Protein AF-0000000080752834 (afdb_homodimer)

Secondary structure (DSSP, 8-state):
--EETTEEGGGGHHHIIIIIHHHHHHHHHHTT--HHHHHHHHHHHHHHHHHHTT--HHHHHHHHHHHHH-------------/--EETTEEGGGGHHHIIIIIHHHHHHHHHHTT--HHHHHHHHHHHHHHHHHHTT--HHHHHHHHHHHHH---------TT--

Organism: Azotobacter vinelandii (strain DJ / ATCC BAA-1303) (NCBI:txid322710)

Solvent-accessible surface area (backbone atoms only — not comparable to full-atom values): 9350 Å² total; per-residue (Å²): 133,69,64,46,98,87,40,59,32,72,76,48,43,61,53,36,64,66,49,52,44,53,51,42,44,50,50,13,63,74,66,76,40,59,48,65,45,47,49,47,29,45,34,40,53,47,51,36,52,43,41,74,74,64,47,51,66,67,58,50,53,50,47,45,56,51,48,54,64,49,63,61,77,67,61,67,73,63,81,52,86,114,132,68,65,46,97,86,38,59,32,73,76,46,42,61,51,35,64,67,48,52,45,54,51,43,44,50,48,12,63,74,65,76,40,59,47,66,45,48,48,47,30,44,34,39,52,48,50,36,53,42,41,75,73,64,47,50,66,67,56,51,54,49,48,45,57,52,46,56,64,50,62,61,77,70,56,70,74,63,82,49,91,115

Sequence (164 aa):
MTTYTGHRVEDHEDFILEQLLPLIVDHAGASDTPTEVVTFAALLTLATILQAKGLDRDVLVCSIDAARLQPHEIHDEPEGLQMTTYTGHRVEDHEDFILEQLLPLIVDHAGASDTPTEVVTFAALLTLATILQAKGLDRDVLVCSIDAARLQPHEIHDEPEGLQ

Nearest PDB structures (foldseek):
  6gts-assembly1_C-2  TM=4.119E-01  e=6.863E+00  Escherichia coli
  8fkz-assembly1_LD  TM=3.059E-01  e=8.376E+00  Homo sapiens
  6gts-assembly1_C-2  TM=4.116E-01  e=7.581E+00  Escherichia coli
  8fkz-assembly1_LD  TM=3.059E-01  e=8.647E+00  Homo sapiens

Radius of gyration: 16.15 Å; Cα contacts (8 Å, |Δi|>4): 146; chains: 2; bounding box: 53×45×34 Å

Foldseek 3Di:
DDDDPNDDPVVCVCVCVPPVLVVLVVVCVVVVHDSVVSVVVVVVVVVVVVVVVPDDPVSVVVSVVVVVPCPPCPPPPPVPPD/DDDDPNDDPVVCVCVCVPPVLVVLVVVCVVVVHDSVVSVVVVVVVVVVVVVVVPDDPVSVVVSVVVVVPCPPCCPPPPVPPD

pLDDT: mean 78.84, std 21.6, range [18.5, 95.44]

Structure (mmCIF, N/CA/C/O backbone):
data_AF-0000000080752834-model_v1
#
loop_
_entity.id
_entity.type
_entity.pdbx_description
1 polymer 'Uncharacterized protein'
#
loop_
_atom_site.group_PDB
_atom_site.id
_atom_site.type_symbol
_atom_site.label_atom_id
_atom_site.label_alt_id
_atom_site.label_comp_id
_atom_site.label_asym_id
_atom_site.label_entity_id
_atom_site.label_seq_id
_atom_site.pdbx_PDB_ins_code
_atom_site.Cartn_x
_atom_site.Cartn_y
_atom_site.Cartn_z
_atom_site.occupancy
_atom_site.B_iso_or_equiv
_atom_site.auth_seq_id
_atom_site.auth_comp_id
_atom_site.auth_asym_id
_atom_site.auth_atom_id
_atom_site.pdbx_PDB_model_num
ATOM 1 N N . MET A 1 1 ? -0.955 -18.391 -0.572 1 49.28 1 MET A N 1
ATOM 2 C CA . MET A 1 1 ? -1.479 -17.609 -1.697 1 49.28 1 MET A CA 1
ATOM 3 C C . MET A 1 1 ? -2.553 -16.641 -1.234 1 49.28 1 MET A C 1
ATOM 5 O O . MET A 1 1 ? -3.531 -17.031 -0.598 1 49.28 1 MET A O 1
ATOM 9 N N . THR A 1 2 ? -2.205 -15.367 -1.141 1 54.62 2 THR A N 1
ATOM 10 C CA . THR A 1 2 ? -3.193 -14.406 -0.674 1 54.62 2 THR A CA 1
ATOM 11 C C . THR A 1 2 ? -4.16 -14.031 -1.795 1 54.62 2 THR A C 1
ATOM 13 O O . THR A 1 2 ? -3.736 -13.617 -2.875 1 54.62 2 THR A O 1
ATOM 16 N N . THR A 1 3 ? -5.367 -14.547 -1.702 1 63.28 3 THR A N 1
ATOM 17 C CA . THR A 1 3 ? -6.398 -14.266 -2.695 1 63.28 3 THR A CA 1
ATOM 18 C C . THR A 1 3 ? -7.395 -13.242 -2.164 1 63.28 3 THR A C 1
ATOM 20 O O . THR A 1 3 ? -7.684 -13.211 -0.966 1 63.28 3 THR A O 1
ATOM 23 N N . TYR A 1 4 ? -7.637 -12.289 -3.055 1 67.25 4 TYR A N 1
ATOM 24 C CA . TYR A 1 4 ? -8.688 -11.312 -2.77 1 67.25 4 TYR A CA 1
ATOM 25 C C . TYR A 1 4 ? -9.812 -11.414 -3.791 1 67.25 4 TYR A C 1
ATOM 27 O O . TYR A 1 4 ? -9.586 -11.258 -4.992 1 67.25 4 TYR A O 1
ATOM 35 N N . THR A 1 5 ? -11.031 -11.703 -3.379 1 68.31 5 THR A N 1
ATOM 36 C CA . THR A 1 5 ? -12.234 -11.805 -4.191 1 68.31 5 THR A CA 1
ATOM 37 C C . THR A 1 5 ? -12.016 -12.75 -5.371 1 68.31 5 THR A C 1
ATOM 39 O O . THR A 1 5 ? -12.414 -12.445 -6.5 1 68.31 5 THR A O 1
ATOM 42 N N . GLY A 1 6 ? -11.203 -13.711 -5.23 1 69.62 6 GLY A N 1
ATOM 43 C CA . GLY A 1 6 ? -10.984 -14.703 -6.273 1 69.62 6 GLY A CA 1
ATOM 44 C C . GLY A 1 6 ? -9.812 -14.375 -7.176 1 69.62 6 GLY A C 1
ATOM 45 O O . GLY A 1 6 ? -9.516 -15.109 -8.117 1 69.62 6 GLY A O 1
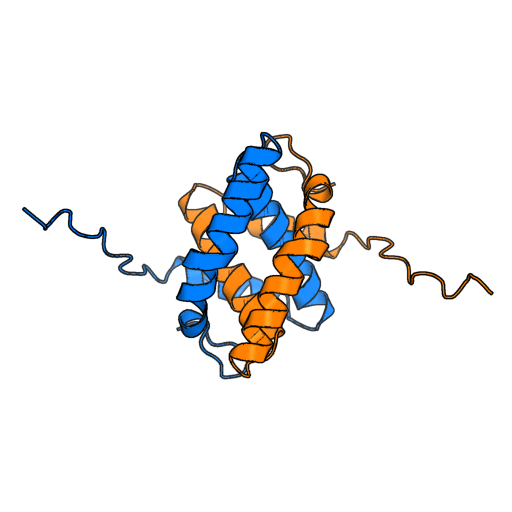ATOM 46 N N . HIS A 1 7 ? -9.219 -13.242 -6.934 1 72.94 7 HIS A N 1
ATOM 47 C CA . HIS A 1 7 ? -8.062 -12.836 -7.723 1 72.94 7 HIS A CA 1
ATOM 48 C C . HIS A 1 7 ? -6.77 -12.969 -6.922 1 72.94 7 HIS A C 1
ATOM 50 O O . HIS A 1 7 ? -6.762 -12.742 -5.711 1 72.94 7 HIS A O 1
ATOM 56 N N . ARG A 1 8 ? -5.805 -13.477 -7.73 1 74.69 8 ARG A N 1
ATOM 57 C CA . ARG A 1 8 ? -4.52 -13.703 -7.078 1 74.69 8 ARG A CA 1
ATOM 58 C C . ARG A 1 8 ? -3.686 -12.422 -7.051 1 74.69 8 ARG A C 1
ATOM 60 O O . ARG A 1 8 ? -3.516 -11.766 -8.078 1 74.69 8 ARG A O 1
ATOM 67 N N . VAL A 1 9 ? -3.188 -12.164 -5.852 1 76.81 9 VAL A N 1
ATOM 68 C CA . VAL A 1 9 ? -2.342 -10.992 -5.66 1 76.81 9 VAL A CA 1
ATOM 69 C C . VAL A 1 9 ? -1.039 -11.156 -6.438 1 76.81 9 VAL A C 1
ATOM 71 O O . VAL A 1 9 ? -0.479 -10.18 -6.941 1 76.81 9 VAL A O 1
ATOM 74 N N . GLU A 1 10 ? -0.629 -12.359 -6.695 1 80.06 10 GLU A N 1
ATOM 75 C CA . GLU A 1 10 ? 0.635 -12.68 -7.348 1 80.06 10 GLU A CA 1
ATOM 76 C C . GLU A 1 10 ? 0.608 -12.297 -8.82 1 80.06 10 GLU A C 1
ATOM 78 O O . GLU A 1 10 ? 1.654 -12.055 -9.43 1 80.06 10 GLU A O 1
ATOM 83 N N . ASP A 1 11 ? -0.608 -12.164 -9.344 1 84 11 ASP A N 1
ATOM 84 C CA . ASP A 1 11 ? -0.761 -11.836 -10.758 1 84 11 ASP A CA 1
ATOM 85 C C . ASP A 1 11 ? -0.41 -10.375 -11.023 1 84 11 ASP A C 1
ATOM 87 O O . ASP A 1 11 ? -0.107 -10 -12.156 1 84 11 ASP A O 1
ATOM 91 N N . HIS A 1 12 ? -0.408 -9.633 -10.031 1 88.12 12 HIS A N 1
ATOM 92 C CA . HIS A 1 12 ? -0.181 -8.203 -10.203 1 88.12 12 HIS A CA 1
ATOM 93 C C . HIS A 1 12 ? 1.147 -7.773 -9.594 1 88.12 12 HIS A C 1
ATOM 95 O O . HIS A 1 12 ? 1.457 -6.582 -9.531 1 88.12 12 HIS A O 1
ATOM 101 N N . GLU A 1 13 ? 1.881 -8.797 -9.227 1 86 13 GLU A N 1
ATOM 102 C CA . GLU A 1 13 ? 3.16 -8.508 -8.586 1 86 13 GLU A CA 1
ATOM 103 C C . GLU A 1 13 ? 4.145 -7.887 -9.57 1 86 13 GLU A C 1
ATOM 105 O O . GLU A 1 13 ? 4.891 -6.973 -9.219 1 86 13 GLU A O 1
ATOM 110 N N . ASP A 1 14 ? 4.078 -8.375 -10.789 1 87.62 14 ASP A N 1
ATOM 111 C CA . ASP A 1 14 ? 4.957 -7.848 -11.828 1 87.62 14 ASP A CA 1
ATOM 112 C C . ASP A 1 14 ? 4.688 -6.363 -12.07 1 87.62 14 ASP A C 1
ATOM 114 O O . ASP A 1 14 ? 5.625 -5.574 -12.211 1 87.62 14 ASP A O 1
ATOM 118 N N . PHE A 1 15 ? 3.449 -6.066 -12.109 1 91.81 15 PHE A N 1
ATOM 119 C CA . PHE A 1 15 ? 3.051 -4.68 -12.312 1 91.81 15 PHE A CA 1
ATOM 120 C C . PHE A 1 15 ? 3.553 -3.801 -11.172 1 91.81 15 PHE A C 1
ATOM 122 O O . PHE A 1 15 ? 4.086 -2.715 -11.406 1 91.81 15 PHE A O 1
ATOM 129 N N . ILE A 1 16 ? 3.436 -4.301 -9.93 1 92.25 16 ILE A N 1
ATOM 130 C CA . ILE A 1 16 ? 3.814 -3.539 -8.742 1 92.25 16 ILE A CA 1
ATOM 131 C C . ILE A 1 16 ? 5.328 -3.342 -8.719 1 92.25 16 ILE A C 1
ATOM 133 O O . ILE A 1 16 ? 5.812 -2.225 -8.531 1 92.25 16 ILE A O 1
ATOM 137 N N . LEU A 1 17 ? 6.105 -4.359 -9.047 1 90.94 17 LEU A N 1
ATOM 138 C CA . LEU A 1 17 ? 7.559 -4.32 -8.953 1 90.94 17 LEU A CA 1
ATOM 139 C C . LEU A 1 17 ? 8.164 -3.574 -10.141 1 90.94 17 LEU A C 1
ATOM 141 O O . LEU A 1 17 ? 9.195 -2.914 -10.008 1 90.94 17 LEU A O 1
ATOM 145 N N . GLU A 1 18 ? 7.445 -3.611 -11.234 1 92.81 18 GLU A N 1
ATOM 146 C CA . GLU A 1 18 ? 8.023 -3.068 -12.453 1 92.81 18 GLU A CA 1
ATOM 147 C C . GLU A 1 18 ? 7.48 -1.671 -12.75 1 92.81 18 GLU A C 1
ATOM 149 O O . GLU A 1 18 ? 8.109 -0.899 -13.477 1 92.81 18 GLU A O 1
ATOM 154 N N . GLN A 1 19 ? 6.336 -1.384 -12.289 1 92.69 19 GLN A N 1
ATOM 155 C CA . GLN A 1 19 ? 5.73 -0.102 -12.633 1 92.69 19 GLN A CA 1
ATOM 156 C C . GLN A 1 19 ? 5.504 0.751 -11.383 1 92.69 19 GLN A C 1
ATOM 158 O O . GLN A 1 19 ? 5.957 1.896 -11.32 1 92.69 19 GLN A O 1
ATOM 163 N N . LEU A 1 20 ? 4.895 0.176 -10.383 1 92.56 20 LEU A N 1
ATOM 164 C CA . LEU A 1 20 ? 4.527 0.927 -9.188 1 92.56 20 LEU A CA 1
ATOM 165 C C . LEU A 1 20 ? 5.766 1.309 -8.375 1 92.56 20 LEU A C 1
ATOM 167 O O . LEU A 1 20 ? 5.938 2.473 -8.008 1 92.56 20 LEU A O 1
ATOM 171 N N . LEU A 1 21 ? 6.672 0.343 -8.18 1 92.88 21 LEU A N 1
ATOM 172 C CA . LEU A 1 21 ? 7.859 0.557 -7.355 1 92.88 21 LEU A CA 1
ATOM 173 C C . LEU A 1 21 ? 8.773 1.601 -7.984 1 92.88 21 LEU A C 1
ATOM 175 O O . LEU A 1 21 ? 9.234 2.521 -7.305 1 92.88 21 LEU A O 1
ATOM 179 N N . PRO A 1 22 ? 9.125 1.5 -9.289 1 94.94 22 PRO A N 1
ATOM 180 C CA . PRO A 1 22 ? 9.953 2.514 -9.938 1 94.94 22 PRO A CA 1
ATOM 181 C C . PRO A 1 22 ? 9.359 3.918 -9.836 1 94.94 22 PRO A C 1
ATOM 183 O O . PRO A 1 22 ? 10.102 4.895 -9.688 1 94.94 22 PRO A O 1
ATOM 186 N N . LEU A 1 23 ? 8.016 4.023 -9.875 1 94.12 23 LEU A N 1
ATOM 187 C CA . LEU A 1 23 ? 7.344 5.312 -9.75 1 94.12 23 LEU A CA 1
ATOM 188 C C . LEU A 1 23 ? 7.551 5.902 -8.359 1 94.12 23 LEU A C 1
ATOM 190 O O . LEU A 1 23 ? 7.805 7.102 -8.219 1 94.12 23 LEU A O 1
ATOM 194 N N . ILE A 1 24 ? 7.5 5.082 -7.336 1 94.81 24 ILE A N 1
ATOM 195 C CA . ILE A 1 24 ? 7.707 5.504 -5.953 1 94.81 24 ILE A CA 1
ATOM 196 C C . ILE A 1 24 ? 9.148 5.953 -5.762 1 94.81 24 ILE A C 1
ATOM 198 O O . ILE A 1 24 ? 9.406 6.996 -5.156 1 94.81 24 ILE A O 1
ATOM 202 N N . VAL A 1 25 ? 10.078 5.184 -6.348 1 94.38 25 VAL A N 1
ATOM 203 C CA . VAL A 1 25 ? 11.5 5.48 -6.223 1 94.38 25 VAL A CA 1
ATOM 204 C C . VAL A 1 25 ? 11.812 6.801 -6.922 1 94.38 25 VAL A C 1
ATOM 206 O O . VAL A 1 25 ? 12.562 7.629 -6.391 1 94.38 25 VAL A O 1
ATOM 209 N N . ASP A 1 26 ? 11.227 6.965 -8.078 1 95.44 26 ASP A N 1
ATOM 210 C CA . ASP A 1 26 ? 11.438 8.195 -8.836 1 95.44 26 ASP A CA 1
ATOM 211 C C . ASP A 1 26 ? 10.914 9.406 -8.078 1 95.44 26 ASP A C 1
ATOM 213 O O . ASP A 1 26 ? 11.586 10.438 -7.996 1 95.44 26 ASP A O 1
ATOM 217 N N . HIS A 1 27 ? 9.719 9.25 -7.512 1 94.56 27 HIS A N 1
ATOM 218 C CA . HIS A 1 27 ? 9.125 10.344 -6.738 1 94.56 27 HIS A CA 1
ATOM 219 C C . HIS A 1 27 ? 9.961 10.656 -5.504 1 94.56 27 HIS A C 1
ATOM 221 O O . HIS A 1 27 ? 10.156 11.828 -5.168 1 94.56 27 HIS A O 1
ATOM 227 N N . ALA A 1 28 ? 10.414 9.648 -4.848 1 93.75 28 ALA A N 1
ATOM 228 C CA . ALA A 1 28 ? 11.258 9.828 -3.666 1 93.75 28 ALA A CA 1
ATOM 229 C C . ALA A 1 28 ? 12.523 10.609 -4.004 1 93.75 28 ALA A C 1
ATOM 231 O O . ALA A 1 28 ? 12.898 11.531 -3.279 1 93.75 28 ALA A O 1
ATOM 232 N N . GLY A 1 29 ? 13.188 10.195 -5.098 1 93.69 29 GLY A N 1
ATOM 233 C CA . GLY A 1 29 ? 14.375 10.898 -5.562 1 93.69 29 GLY A CA 1
ATOM 234 C C . GLY A 1 29 ? 14.102 12.344 -5.922 1 93.69 29 GLY A C 1
ATOM 235 O O . GLY A 1 29 ? 14.898 13.234 -5.59 1 93.69 29 GLY A O 1
ATOM 236 N N . ALA A 1 30 ? 12.977 12.539 -6.508 1 92.94 30 ALA A N 1
ATOM 237 C CA . ALA A 1 30 ? 12.602 13.883 -6.945 1 92.94 30 ALA A CA 1
ATOM 238 C C . ALA A 1 30 ? 12.273 14.773 -5.754 1 92.94 30 ALA A C 1
ATOM 240 O O . ALA A 1 30 ? 12.484 15.984 -5.801 1 92.94 30 ALA A O 1
ATOM 241 N N . SER A 1 31 ? 11.711 14.164 -4.676 1 91.38 31 SER A N 1
ATOM 242 C CA . SER A 1 31 ? 11.289 14.914 -3.492 1 91.38 31 SER A CA 1
ATOM 243 C C . SER A 1 31 ? 12.367 14.891 -2.416 1 91.38 31 SER A C 1
ATOM 245 O O . SER A 1 31 ? 12.156 15.375 -1.304 1 91.38 31 SER A O 1
ATOM 247 N N . ASP A 1 32 ? 13.508 14.336 -2.697 1 91.25 32 ASP A N 1
ATOM 248 C CA . ASP A 1 32 ? 14.609 14.211 -1.745 1 91.25 32 ASP A CA 1
ATOM 249 C C . ASP A 1 32 ? 14.148 13.531 -0.457 1 91.25 32 ASP A C 1
ATOM 251 O O . ASP A 1 32 ? 14.5 13.961 0.641 1 91.25 32 ASP A O 1
ATOM 255 N N . THR A 1 33 ? 13.266 12.617 -0.576 1 91.69 33 THR A N 1
ATOM 256 C CA . THR A 1 33 ? 12.719 11.836 0.533 1 91.69 33 THR A CA 1
ATOM 257 C C . THR A 1 33 ? 13.094 10.367 0.397 1 91.69 33 THR A C 1
ATOM 259 O O . THR A 1 33 ? 13.18 9.844 -0.716 1 91.69 33 THR A O 1
ATOM 262 N N . PRO A 1 34 ? 13.398 9.742 1.515 1 91.25 34 PRO A N 1
ATOM 263 C CA . PRO A 1 34 ? 13.68 8.305 1.449 1 91.25 34 PRO A CA 1
ATOM 264 C C . PRO A 1 34 ? 12.539 7.504 0.832 1 91.25 34 PRO A C 1
ATOM 266 O O . PRO A 1 34 ? 11.367 7.777 1.112 1 91.25 34 PRO A O 1
ATOM 269 N N . THR A 1 35 ? 12.891 6.531 -0.009 1 92.19 35 THR A N 1
ATOM 270 C CA . THR A 1 35 ? 11.906 5.703 -0.694 1 92.19 35 THR A CA 1
ATOM 271 C C . THR A 1 35 ? 10.969 5.035 0.308 1 92.19 35 THR A C 1
ATOM 273 O O . THR A 1 35 ? 9.781 4.859 0.032 1 92.19 35 THR A O 1
ATOM 276 N N . GLU A 1 36 ? 11.492 4.746 1.475 1 91.69 36 GLU A N 1
ATOM 277 C CA . GLU A 1 36 ? 10.719 4.086 2.521 1 91.69 36 GLU A CA 1
ATOM 278 C C . GLU A 1 36 ? 9.57 4.973 3 1 91.69 36 GLU A C 1
ATOM 280 O O . GLU A 1 36 ? 8.477 4.48 3.287 1 91.69 36 GLU A O 1
ATOM 285 N N . VAL A 1 37 ? 9.852 6.234 3.021 1 91.25 37 VAL A N 1
ATOM 286 C CA . VAL A 1 37 ? 8.844 7.184 3.486 1 91.25 37 VAL A CA 1
ATOM 287 C C . VAL A 1 37 ? 7.711 7.273 2.467 1 91.25 37 VAL A C 1
ATOM 289 O O . VAL A 1 37 ? 6.535 7.227 2.83 1 91.25 37 VAL A O 1
ATOM 292 N N . VAL A 1 38 ? 8.086 7.383 1.221 1 93.19 38 VAL A N 1
ATOM 293 C CA . VAL A 1 38 ? 7.094 7.477 0.156 1 93.19 38 VAL A CA 1
ATOM 294 C C . VAL A 1 38 ? 6.309 6.168 0.065 1 93.19 38 VAL A C 1
ATOM 296 O O . VAL A 1 38 ? 5.09 6.18 -0.106 1 93.19 38 VAL A O 1
ATOM 299 N N . THR A 1 39 ? 7.02 5.043 0.206 1 94.25 39 THR A N 1
ATOM 300 C CA . THR A 1 39 ? 6.383 3.729 0.188 1 94.25 39 THR A CA 1
ATOM 301 C C . THR A 1 39 ? 5.398 3.588 1.347 1 94.25 39 THR A C 1
ATOM 303 O O . THR A 1 39 ? 4.289 3.084 1.168 1 94.25 39 THR A O 1
ATOM 306 N N . PHE A 1 40 ? 5.777 4.062 2.455 1 93.19 40 PHE A N 1
ATOM 307 C CA . PHE A 1 40 ? 4.934 4.027 3.643 1 93.19 40 PHE A CA 1
ATOM 308 C C . PHE A 1 40 ? 3.686 4.879 3.449 1 93.19 40 PHE A C 1
ATOM 310 O O . PHE A 1 40 ? 2.578 4.453 3.783 1 93.19 40 PHE A O 1
ATOM 317 N N . ALA A 1 41 ? 3.871 6.035 2.967 1 92.62 41 ALA A N 1
ATOM 318 C CA . ALA A 1 41 ? 2.744 6.922 2.686 1 92.62 41 ALA A CA 1
ATOM 319 C C . ALA A 1 41 ? 1.758 6.27 1.723 1 92.62 41 ALA A C 1
ATOM 321 O O . ALA A 1 41 ? 0.544 6.336 1.927 1 92.62 41 ALA A O 1
ATOM 322 N N . ALA A 1 42 ? 2.332 5.676 0.677 1 93.94 42 ALA A N 1
ATOM 323 C CA . ALA A 1 42 ? 1.497 4.984 -0.301 1 93.94 42 ALA A CA 1
ATOM 324 C C . ALA A 1 42 ? 0.708 3.855 0.356 1 93.94 42 ALA A C 1
ATOM 326 O O . ALA A 1 42 ? -0.491 3.703 0.11 1 93.94 42 ALA A O 1
ATOM 327 N N . LEU A 1 43 ? 1.358 3.086 1.187 1 94.25 43 LEU A N 1
ATOM 328 C CA . LEU A 1 43 ? 0.722 1.971 1.877 1 94.25 43 LEU A CA 1
ATOM 329 C C . LEU A 1 43 ? -0.445 2.455 2.73 1 94.25 43 LEU A C 1
ATOM 331 O O . LEU A 1 43 ? -1.54 1.89 2.67 1 94.25 43 LEU A O 1
ATOM 335 N N . LEU A 1 44 ? -0.269 3.525 3.48 1 92.19 44 LEU A N 1
ATOM 336 C CA . LEU A 1 44 ? -1.312 4.031 4.367 1 92.19 44 LEU A CA 1
ATOM 337 C C . LEU A 1 44 ? -2.5 4.555 3.564 1 92.19 44 LEU A C 1
ATOM 339 O O . LEU A 1 44 ? -3.652 4.312 3.928 1 92.19 44 LEU A O 1
ATOM 343 N N . THR A 1 45 ? -2.188 5.227 2.51 1 91.25 45 THR A N 1
ATOM 344 C CA . THR A 1 45 ? -3.246 5.777 1.671 1 91.25 45 THR A CA 1
ATOM 345 C C . THR A 1 45 ? -4.07 4.66 1.04 1 91.25 45 THR A C 1
ATOM 347 O O . THR A 1 45 ? -5.305 4.703 1.059 1 91.25 45 THR A O 1
ATOM 350 N N . LEU A 1 46 ? -3.385 3.619 0.51 1 93.06 46 LEU A N 1
ATOM 351 C CA . LEU A 1 46 ? -4.078 2.488 -0.095 1 93.06 46 LEU A CA 1
ATOM 352 C C . LEU A 1 46 ? -4.922 1.75 0.941 1 93.06 46 LEU A C 1
ATOM 354 O O . LEU A 1 46 ? -6.051 1.346 0.656 1 93.06 46 LEU A O 1
ATOM 358 N N . ALA A 1 47 ? -4.379 1.573 2.131 1 93.69 47 ALA A N 1
ATOM 359 C CA . ALA A 1 47 ? -5.113 0.917 3.209 1 93.69 47 ALA A CA 1
ATOM 360 C C . ALA A 1 47 ? -6.395 1.679 3.543 1 93.69 47 ALA A C 1
ATOM 362 O O . ALA A 1 47 ? -7.453 1.075 3.721 1 93.69 47 ALA A O 1
ATOM 363 N N . THR A 1 48 ? -6.242 3.008 3.602 1 90.62 48 THR A N 1
ATOM 364 C CA . THR A 1 48 ? -7.395 3.85 3.902 1 90.62 48 THR A CA 1
ATOM 365 C C . THR A 1 48 ? -8.469 3.703 2.828 1 90.62 48 THR A C 1
ATOM 367 O O . THR A 1 48 ? -9.656 3.576 3.141 1 90.62 48 THR A O 1
ATOM 370 N N . ILE A 1 49 ? -8.07 3.67 1.576 1 89.81 49 ILE A N 1
ATOM 371 C CA . ILE A 1 49 ? -8.984 3.557 0.446 1 89.81 49 ILE A CA 1
ATOM 372 C C . ILE A 1 49 ? -9.703 2.209 0.494 1 89.81 49 ILE A C 1
ATOM 374 O O . ILE A 1 49 ? -10.922 2.139 0.322 1 89.81 49 ILE A O 1
ATOM 378 N N . LEU A 1 50 ? -8.953 1.122 0.767 1 92.38 50 LEU A N 1
ATOM 379 C CA . LEU A 1 50 ? -9.531 -0.217 0.817 1 92.38 50 LEU A CA 1
ATOM 380 C C . LEU A 1 50 ? -10.531 -0.334 1.962 1 92.38 50 LEU A C 1
ATOM 382 O O . LEU A 1 50 ? -11.609 -0.915 1.796 1 92.38 50 LEU A O 1
ATOM 386 N N . GLN A 1 51 ? -10.227 0.239 3.066 1 89.69 51 GLN A N 1
ATOM 387 C CA . GLN A 1 51 ? -11.133 0.201 4.207 1 89.69 51 GLN A CA 1
ATOM 388 C C . GLN A 1 51 ? -12.398 1.015 3.934 1 89.69 51 GLN A C 1
ATOM 390 O O . GLN A 1 51 ? -13.492 0.618 4.324 1 89.69 51 GLN A O 1
ATOM 395 N N . ALA A 1 52 ? -12.156 2.156 3.264 1 87.75 52 ALA A N 1
ATOM 396 C CA . ALA A 1 52 ? -13.305 2.979 2.889 1 87.75 52 ALA A CA 1
ATOM 397 C C . ALA A 1 52 ? -14.227 2.229 1.934 1 87.75 52 ALA A C 1
ATOM 399 O O . ALA A 1 52 ? -15.438 2.451 1.93 1 87.75 52 ALA A O 1
ATOM 400 N N . LYS A 1 53 ? -13.633 1.273 1.144 1 89.06 53 LYS A N 1
ATOM 401 C CA . LYS A 1 53 ? -14.398 0.492 0.175 1 89.06 53 LYS A CA 1
ATOM 402 C C . LYS A 1 53 ? -15.023 -0.736 0.829 1 89.06 53 LYS A C 1
ATOM 404 O O . LYS A 1 53 ? -15.758 -1.483 0.181 1 89.06 53 LYS A O 1
ATOM 409 N N . GLY A 1 54 ? -14.688 -0.966 2.068 1 89.12 54 GLY A N 1
ATOM 410 C CA . GLY A 1 54 ? -15.383 -2.018 2.791 1 89.12 54 GLY A CA 1
ATOM 411 C C . GLY A 1 54 ? -14.469 -3.135 3.25 1 89.12 54 GLY A C 1
ATOM 412 O O . GLY A 1 54 ? -14.93 -4.141 3.789 1 89.12 54 GLY A O 1
ATOM 413 N N . LEU A 1 55 ? -13.164 -2.969 3.023 1 89.56 55 LEU A N 1
ATOM 414 C CA . LEU A 1 55 ? -12.242 -4.008 3.469 1 89.56 55 LEU A CA 1
ATOM 4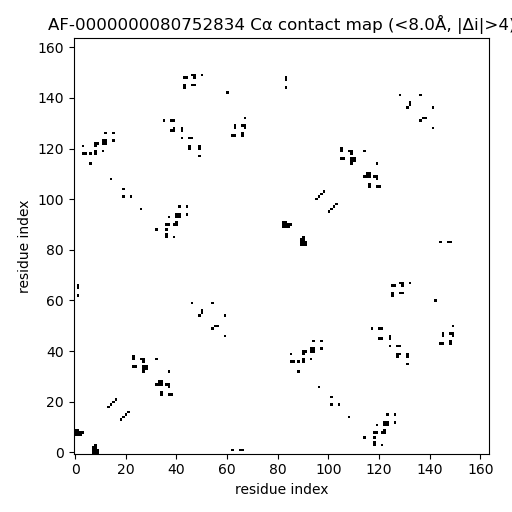15 C C . LEU A 1 55 ? -12.094 -3.99 4.988 1 89.56 55 LEU A C 1
ATOM 417 O O . LEU A 1 55 ? -11.844 -2.938 5.578 1 89.56 55 LEU A O 1
ATOM 421 N N . ASP A 1 56 ? -12.344 -5.152 5.523 1 91.88 56 ASP A N 1
ATOM 422 C CA . ASP A 1 56 ? -12.258 -5.27 6.977 1 91.88 56 ASP A CA 1
ATOM 423 C C . ASP A 1 56 ? -10.812 -5.109 7.457 1 91.88 56 ASP A C 1
ATOM 425 O O . ASP A 1 56 ? -9.891 -5.645 6.84 1 91.88 56 ASP A O 1
ATOM 429 N N . ARG A 1 57 ? -10.734 -4.395 8.562 1 90.19 57 ARG A N 1
ATOM 430 C CA . ARG A 1 57 ? -9.422 -4.168 9.156 1 90.19 57 ARG A CA 1
ATOM 431 C C . ARG A 1 57 ? -8.734 -5.492 9.492 1 90.19 57 ARG A C 1
ATOM 433 O O . ARG A 1 57 ? -7.543 -5.664 9.219 1 90.19 57 ARG A O 1
ATOM 440 N N . ASP A 1 58 ? -9.438 -6.402 10.07 1 92.06 58 ASP A N 1
ATOM 441 C CA . ASP A 1 58 ? -8.883 -7.691 10.469 1 92.06 58 ASP A CA 1
ATOM 442 C C . ASP A 1 58 ? -8.391 -8.469 9.25 1 92.06 58 ASP A C 1
ATOM 444 O O . ASP A 1 58 ? -7.336 -9.117 9.305 1 92.06 58 ASP A O 1
ATOM 448 N N . VAL A 1 59 ? -9.133 -8.359 8.25 1 89.25 59 VAL A N 1
ATOM 449 C CA . VAL A 1 59 ? -8.75 -9.031 7.016 1 89.25 59 VAL A CA 1
ATOM 450 C C . VAL A 1 59 ? -7.465 -8.406 6.473 1 89.25 59 VAL A C 1
ATOM 452 O O . VAL A 1 59 ? -6.543 -9.125 6.066 1 89.25 59 VAL A O 1
ATOM 455 N N . LEU A 1 60 ? -7.453 -7.121 6.543 1 91.25 60 LEU A N 1
ATOM 456 C CA . LEU A 1 60 ? -6.281 -6.391 6.074 1 91.25 60 LEU A CA 1
ATOM 457 C C . LEU A 1 60 ? -5.039 -6.785 6.863 1 91.25 60 LEU A C 1
ATOM 459 O O . LEU A 1 60 ? -4.02 -7.156 6.277 1 91.25 60 LEU A O 1
ATOM 463 N N . VAL A 1 61 ? -5.09 -6.797 8.156 1 92.62 61 VAL A N 1
ATOM 464 C CA . VAL A 1 61 ? -3.967 -7.098 9.031 1 92.62 61 VAL A CA 1
ATOM 465 C C . VAL A 1 61 ? -3.547 -8.555 8.852 1 92.62 61 VAL A C 1
ATOM 467 O O . VAL A 1 61 ? -2.354 -8.859 8.766 1 92.62 61 VAL A O 1
ATOM 470 N N . CYS A 1 62 ? -4.461 -9.406 8.75 1 91.75 62 CYS A N 1
ATOM 471 C CA . CYS A 1 62 ? -4.176 -10.82 8.547 1 91.75 62 CYS A CA 1
ATOM 472 C C . CYS A 1 62 ? -3.467 -11.047 7.219 1 91.75 62 CYS A C 1
ATOM 474 O O . CYS A 1 62 ? -2.549 -11.867 7.133 1 91.75 62 CYS A O 1
ATOM 476 N N . SER A 1 63 ? -3.92 -10.375 6.285 1 90.12 63 SER A N 1
ATOM 477 C CA . SER A 1 63 ? -3.326 -10.516 4.957 1 90.12 63 SER A CA 1
ATOM 478 C C . SER A 1 63 ? -1.884 -10.023 4.945 1 90.12 63 SER A C 1
ATOM 480 O O . SER A 1 63 ? -1.02 -10.633 4.312 1 90.12 63 SER A O 1
ATOM 482 N N . ILE A 1 64 ? -1.654 -8.914 5.637 1 91.31 64 ILE A N 1
ATOM 483 C CA . ILE A 1 64 ? -0.299 -8.391 5.75 1 91.31 64 ILE A CA 1
ATOM 484 C C . ILE A 1 64 ? 0.598 -9.414 6.438 1 91.31 64 ILE A C 1
ATOM 486 O O . ILE A 1 64 ? 1.722 -9.664 5.996 1 91.31 64 ILE A O 1
ATOM 490 N N . ASP A 1 65 ? 0.097 -10.055 7.465 1 88.75 65 ASP A N 1
ATOM 491 C CA . ASP A 1 65 ? 0.847 -11.07 8.195 1 88.75 65 ASP A CA 1
ATOM 492 C C . ASP A 1 65 ? 1.135 -12.289 7.316 1 88.75 65 ASP A C 1
ATOM 494 O O . ASP A 1 65 ? 2.223 -12.859 7.383 1 88.75 65 ASP A O 1
ATOM 498 N N . ALA A 1 66 ? 0.19 -12.594 6.527 1 85.5 66 ALA A N 1
ATOM 499 C CA . ALA A 1 66 ? 0.317 -13.758 5.656 1 85.5 66 ALA A CA 1
ATOM 500 C C . ALA A 1 66 ? 1.31 -13.492 4.527 1 85.5 66 ALA A C 1
ATOM 502 O O . ALA A 1 66 ? 2.008 -14.406 4.078 1 85.5 66 ALA A O 1
ATOM 503 N N . ALA A 1 67 ? 1.24 -12.281 4.09 1 80.81 67 ALA A N 1
ATOM 504 C CA . ALA A 1 67 ? 2.117 -11.922 2.98 1 80.81 67 ALA A CA 1
ATOM 505 C C . ALA A 1 67 ? 3.58 -11.914 3.418 1 80.81 67 ALA A C 1
ATOM 507 O O . ALA A 1 67 ? 4.477 -12.188 2.617 1 80.81 67 ALA A O 1
ATOM 508 N N . ARG A 1 68 ? 3.791 -11.484 4.633 1 73.81 68 ARG A N 1
ATOM 509 C CA . ARG A 1 68 ? 5.141 -11.453 5.184 1 73.81 68 ARG A CA 1
ATOM 510 C C . ARG A 1 68 ? 5.75 -12.852 5.211 1 73.81 68 ARG A C 1
ATOM 512 O O . ARG A 1 68 ? 6.953 -13.016 5.008 1 73.81 68 ARG A O 1
ATOM 519 N N . LEU A 1 69 ? 4.914 -13.836 5.551 1 59.84 69 LEU A N 1
ATOM 520 C CA . LEU A 1 69 ? 5.363 -15.219 5.688 1 59.84 69 LEU A CA 1
ATOM 521 C C . LEU A 1 69 ? 5.676 -15.828 4.324 1 59.84 69 LEU A C 1
ATOM 523 O O . LEU A 1 69 ? 6.289 -16.891 4.242 1 59.84 69 LEU A O 1
ATOM 527 N N . GLN A 1 70 ? 5.094 -15.344 3.391 1 54.47 70 GLN A N 1
ATOM 528 C CA . GLN A 1 70 ? 5.402 -15.945 2.098 1 54.47 70 GLN A CA 1
ATOM 529 C C . GLN A 1 70 ? 6.848 -15.664 1.691 1 54.47 70 GLN A C 1
ATOM 531 O O . GLN A 1 70 ? 7.207 -14.516 1.418 1 54.47 70 GLN A O 1
ATOM 536 N N . PRO A 1 71 ? 7.672 -16.297 2.41 1 45.94 71 PRO A N 1
ATOM 537 C CA . PRO A 1 71 ? 9.031 -16.219 1.868 1 45.94 71 PRO A CA 1
ATOM 538 C C . PRO A 1 71 ? 9.055 -16.141 0.343 1 45.94 71 PRO A C 1
ATOM 540 O O . PRO A 1 71 ? 8.656 -17.109 -0.326 1 45.94 71 PRO A O 1
ATOM 543 N N . HIS A 1 72 ? 8.352 -15.43 -0.337 1 41.34 72 HIS A N 1
ATOM 544 C CA . HIS A 1 72 ? 8.859 -15.625 -1.692 1 41.34 72 HIS A CA 1
ATOM 545 C C . HIS A 1 72 ? 10.328 -16.031 -1.682 1 41.34 72 HIS A C 1
ATOM 547 O O . HIS A 1 72 ? 11.117 -15.508 -0.899 1 41.34 72 HIS A O 1
ATOM 553 N N . GLU A 1 73 ? 10.555 -17.25 -2.062 1 36.47 73 GLU A N 1
ATOM 554 C CA . GLU A 1 73 ? 11.789 -17.484 -2.801 1 36.47 73 GLU A CA 1
ATOM 555 C C . GLU A 1 73 ? 12.188 -16.25 -3.609 1 36.47 73 GLU A C 1
ATOM 557 O O . GLU A 1 73 ? 11.773 -16.094 -4.762 1 36.47 73 GLU A O 1
ATOM 562 N N . ILE A 1 74 ? 11.734 -15.156 -3.246 1 37.75 74 ILE A N 1
ATOM 563 C CA . ILE A 1 74 ? 12.516 -14.156 -3.967 1 37.75 74 ILE A CA 1
ATOM 564 C C . ILE A 1 74 ? 13.969 -14.617 -4.082 1 37.75 74 ILE A C 1
ATOM 566 O O . ILE A 1 74 ? 14.672 -14.742 -3.076 1 37.75 74 ILE A O 1
ATOM 570 N N . HIS A 1 75 ? 14.062 -15.68 -4.719 1 32.09 75 HIS A N 1
ATOM 571 C CA . HIS A 1 75 ? 15.336 -16.172 -5.242 1 32.09 75 HIS A CA 1
ATOM 572 C C . HIS A 1 75 ? 16.328 -15.031 -5.414 1 32.09 75 HIS A C 1
ATOM 574 O O . HIS A 1 75 ? 16.078 -14.07 -6.148 1 32.09 75 HIS A O 1
ATOM 580 N N . ASP A 1 76 ? 17.078 -14.641 -4.504 1 34.25 76 ASP A N 1
ATOM 581 C CA . ASP A 1 76 ? 18.406 -14.148 -4.883 1 34.25 76 ASP A CA 1
ATOM 582 C C . ASP A 1 76 ? 18.734 -14.523 -6.324 1 34.25 76 ASP A C 1
ATOM 584 O O . ASP A 1 76 ? 18.75 -15.703 -6.68 1 34.25 76 ASP A O 1
ATOM 588 N N . GLU A 1 77 ? 18.172 -13.891 -7.379 1 34.22 77 GLU A N 1
ATOM 589 C CA . GLU A 1 77 ? 18.906 -14.156 -8.609 1 34.22 77 GLU A CA 1
ATOM 590 C C . GLU A 1 77 ? 20.312 -14.648 -8.32 1 34.22 77 GLU A C 1
ATOM 592 O O . GLU A 1 77 ? 21.094 -13.953 -7.652 1 34.22 77 GLU A O 1
ATOM 597 N N . PRO A 1 78 ? 20.484 -15.891 -8.039 1 31.06 78 PRO A N 1
ATOM 598 C CA . PRO A 1 78 ? 21.859 -16.375 -8.078 1 31.06 78 PRO A CA 1
ATOM 599 C C . PRO A 1 78 ? 22.734 -15.609 -9.062 1 31.06 78 PRO A C 1
ATOM 601 O O . PRO A 1 78 ? 22.25 -15.148 -10.102 1 31.06 78 PRO A O 1
ATOM 604 N N . GLU A 1 79 ? 23.469 -14.625 -8.609 1 33.59 79 GLU A N 1
ATOM 605 C CA . GLU A 1 79 ? 24.625 -14.344 -9.445 1 33.59 79 GLU A CA 1
ATOM 606 C C . GLU A 1 79 ? 25.125 -15.609 -10.148 1 33.59 79 GLU A C 1
ATOM 608 O O . GLU A 1 79 ? 26 -16.312 -9.641 1 33.59 79 GLU A O 1
ATOM 613 N N . GLY A 1 80 ? 24.188 -16.578 -10.281 1 25.98 80 GLY A N 1
ATOM 614 C CA . GLY A 1 80 ? 24.844 -17.656 -11 1 25.98 80 GLY A CA 1
ATOM 615 C C . GLY A 1 80 ? 25.453 -17.219 -12.312 1 25.98 80 GLY A C 1
ATOM 616 O O . GLY A 1 80 ? 25.922 -18.047 -13.102 1 25.98 80 GLY A O 1
ATOM 617 N N . LEU A 1 81 ? 25 -16.188 -13.086 1 25.03 81 LEU A N 1
ATOM 618 C CA . LEU A 1 81 ? 25.766 -16.266 -14.328 1 25.03 81 LEU A CA 1
ATOM 619 C C . LEU A 1 81 ? 27.25 -16.016 -14.062 1 25.03 81 LEU A C 1
ATOM 621 O O . LEU A 1 81 ? 27.641 -14.883 -13.75 1 25.03 81 LEU A O 1
ATOM 625 N N . GL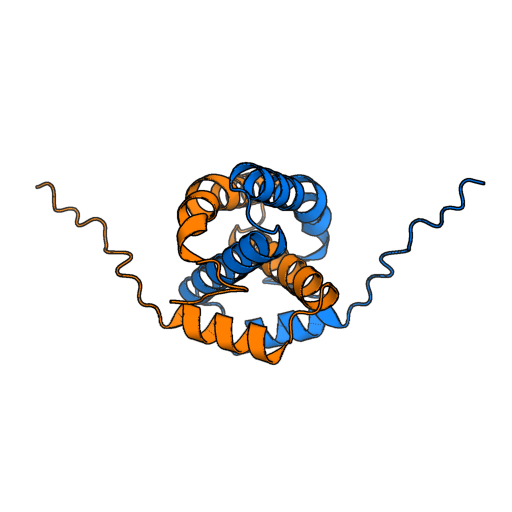N A 1 82 ? 27.859 -16.938 -13.18 1 18.5 82 GLN A N 1
ATOM 626 C CA . GLN A 1 82 ? 29.188 -17.203 -13.711 1 18.5 82 GLN A CA 1
ATOM 627 C C . GLN A 1 82 ? 29.109 -17.781 -15.117 1 18.5 82 GLN A C 1
ATOM 629 O O . GLN A 1 82 ? 28.25 -18.625 -15.406 1 18.5 82 GLN A O 1
ATOM 634 N N . MET B 1 1 ? -1.381 13.258 12.492 1 47.84 1 MET B N 1
ATOM 635 C CA . MET B 1 1 ? -0.361 13.375 11.453 1 47.84 1 MET B CA 1
ATOM 636 C C . MET B 1 1 ? 0.588 12.188 11.484 1 47.84 1 MET B C 1
ATOM 638 O O . MET B 1 1 ? 1.179 11.883 12.523 1 47.84 1 MET B O 1
ATOM 642 N N . THR B 1 2 ? 0.427 11.227 10.562 1 53.19 2 THR B N 1
ATOM 643 C CA . THR B 1 2 ? 1.295 10.055 10.578 1 53.19 2 THR B CA 1
ATOM 644 C C . THR B 1 2 ? 2.668 10.391 10 1 53.19 2 THR B C 1
ATOM 646 O O . THR B 1 2 ? 2.775 10.859 8.867 1 53.19 2 THR B O 1
ATOM 649 N N . THR B 1 3 ? 3.633 10.555 10.867 1 61.97 3 THR B N 1
ATOM 650 C CA . THR B 1 3 ? 4.996 10.867 10.453 1 61.97 3 THR B CA 1
ATOM 651 C C . THR B 1 3 ? 5.863 9.609 10.469 1 61.97 3 THR B C 1
ATOM 653 O O . THR B 1 3 ? 5.688 8.742 11.328 1 61.97 3 THR B O 1
ATOM 656 N N . TYR B 1 4 ? 6.539 9.445 9.344 1 66.75 4 TYR B N 1
ATOM 657 C CA . TYR B 1 4 ? 7.539 8.383 9.266 1 66.75 4 TYR B CA 1
ATOM 658 C C . TYR B 1 4 ? 8.938 8.969 9.117 1 66.75 4 TYR B C 1
ATOM 660 O O . TYR B 1 4 ? 9.219 9.703 8.164 1 66.75 4 TYR B O 1
ATOM 668 N N . THR B 1 5 ? 9.852 8.703 10.023 1 67.56 5 THR B N 1
ATOM 669 C CA . THR B 1 5 ? 11.242 9.133 10.039 1 67.56 5 THR B CA 1
ATOM 670 C C . THR B 1 5 ? 11.352 10.641 9.852 1 67.56 5 THR B C 1
ATOM 672 O O . THR B 1 5 ? 12.195 11.125 9.094 1 67.56 5 THR B O 1
ATOM 675 N N . GLY B 1 6 ? 10.398 11.375 10.289 1 69.5 6 GLY B N 1
ATOM 676 C CA . GLY B 1 6 ? 10.445 12.828 10.219 1 69.5 6 GLY B CA 1
ATOM 677 C C . GLY B 1 6 ? 9.773 13.383 8.984 1 69.5 6 GLY B C 1
ATOM 678 O O . GLY B 1 6 ? 9.758 14.602 8.773 1 69.5 6 GLY B O 1
ATOM 679 N N . HIS B 1 7 ? 9.336 12.484 8.141 1 72.62 7 HIS B N 1
ATOM 680 C CA . HIS B 1 7 ? 8.648 12.922 6.926 1 72.62 7 HIS B CA 1
ATOM 681 C C . HIS B 1 7 ? 7.145 12.672 7.027 1 72.62 7 HIS B C 1
ATOM 683 O O . HIS B 1 7 ? 6.711 11.695 7.641 1 72.62 7 HIS B O 1
ATOM 689 N N . ARG B 1 8 ? 6.473 13.734 6.48 1 75.25 8 ARG B N 1
ATOM 690 C CA . ARG B 1 8 ? 5.02 13.656 6.551 1 75.25 8 ARG B CA 1
ATOM 691 C C . ARG B 1 8 ? 4.457 12.852 5.383 1 75.25 8 ARG B C 1
ATOM 693 O O . ARG B 1 8 ? 4.805 13.102 4.227 1 75.25 8 ARG B O 1
ATOM 700 N N . VAL B 1 9 ? 3.576 11.938 5.766 1 76.88 9 VAL B N 1
ATOM 701 C CA . VAL B 1 9 ? 2.924 11.102 4.766 1 76.88 9 VAL B CA 1
ATOM 702 C C . VAL B 1 9 ? 2.016 11.961 3.887 1 76.88 9 VAL B C 1
ATOM 704 O O . VAL B 1 9 ? 1.851 11.68 2.697 1 76.88 9 VAL B O 1
ATOM 707 N N . GLU B 1 10 ? 1.548 13.062 4.367 1 80.06 10 GLU B N 1
ATOM 708 C CA . GLU B 1 10 ? 0.594 13.938 3.693 1 80.06 10 GLU B CA 1
ATOM 709 C C . GLU B 1 10 ? 1.244 14.656 2.516 1 80.06 10 GLU B C 1
ATOM 711 O O . GLU B 1 10 ? 0.56 15.055 1.569 1 80.06 10 GLU B O 1
ATOM 716 N N . ASP B 1 11 ? 2.561 14.734 2.576 1 84.19 11 ASP B N 1
ATOM 717 C CA . ASP B 1 11 ? 3.293 15.438 1.523 1 84.19 11 ASP B CA 1
ATOM 718 C C . ASP B 1 11 ? 3.311 14.617 0.234 1 84.19 11 ASP B C 1
ATOM 720 O O . ASP B 1 11 ? 3.523 15.164 -0.851 1 84.19 11 ASP B O 1
ATOM 724 N N . HIS B 1 12 ? 3.047 13.414 0.367 1 88.19 12 HIS B N 1
ATOM 725 C CA . HIS B 1 12 ? 3.141 12.539 -0.797 1 88.19 12 HIS B CA 1
ATOM 726 C C . HIS B 1 12 ? 1.766 12.023 -1.212 1 88.19 12 HIS B C 1
ATOM 728 O O . HIS B 1 12 ? 1.656 11.195 -2.113 1 88.19 12 HIS B O 1
ATOM 734 N N . GLU B 1 13 ? 0.795 12.617 -0.555 1 86.06 13 GLU B N 1
ATOM 735 C CA . GLU B 1 13 ? -0.566 12.172 -0.846 1 86.06 13 GLU B CA 1
ATOM 736 C C . GLU B 1 13 ? -0.98 12.562 -2.262 1 86.06 13 GLU B C 1
ATOM 738 O O . GLU B 1 13 ? -1.646 11.789 -2.953 1 86.06 13 GLU B O 1
ATOM 743 N N . ASP B 1 14 ? -0.538 13.742 -2.662 1 87.19 14 ASP B N 1
ATOM 744 C CA . ASP B 1 14 ? -0.854 14.211 -4.008 1 87.19 14 ASP B CA 1
ATOM 745 C C . ASP B 1 14 ? -0.279 13.273 -5.066 1 87.19 14 ASP B C 1
ATOM 747 O O . ASP B 1 14 ? -0.951 12.953 -6.051 1 87.19 14 ASP B O 1
ATOM 751 N N . PHE B 1 15 ? 0.913 12.891 -4.816 1 91.69 15 PHE B N 1
ATOM 752 C CA . PHE B 1 15 ? 1.576 11.969 -5.734 1 91.69 15 PHE B CA 1
ATOM 753 C C . PHE B 1 15 ? 0.827 10.648 -5.812 1 91.69 15 PHE B C 1
ATOM 755 O O . PHE B 1 15 ? 0.613 10.109 -6.902 1 91.69 15 PHE B O 1
ATOM 762 N N . ILE B 1 16 ? 0.38 10.141 -4.645 1 92.31 16 ILE B N 1
ATOM 763 C CA . ILE B 1 16 ? -0.295 8.852 -4.574 1 92.31 16 ILE B CA 1
ATOM 764 C C . ILE B 1 16 ? -1.646 8.93 -5.281 1 92.31 16 ILE B C 1
ATOM 766 O O . ILE B 1 16 ? -1.973 8.086 -6.113 1 92.31 16 ILE B O 1
ATOM 770 N N . LEU B 1 17 ? -2.375 10.008 -5.078 1 90.62 17 LEU B N 1
ATOM 771 C CA . LEU B 1 17 ? -3.729 10.148 -5.605 1 90.62 17 LEU B CA 1
ATOM 772 C C . LEU B 1 17 ? -3.697 10.516 -7.086 1 90.62 17 LEU B C 1
ATOM 774 O O . LEU B 1 17 ? -4.586 10.117 -7.848 1 90.62 17 LEU B O 1
ATOM 778 N N . GLU B 1 18 ? -2.631 11.172 -7.477 1 92.75 18 GLU B N 1
ATOM 779 C CA . GLU B 1 18 ? -2.598 11.703 -8.836 1 92.75 18 GLU B CA 1
ATOM 780 C C . GLU B 1 18 ? -1.763 10.812 -9.758 1 92.75 18 GLU B C 1
ATOM 782 O O . GLU B 1 18 ? -1.91 10.867 -10.977 1 92.75 18 GLU B O 1
ATOM 787 N N . GLN B 1 19 ? -0.868 10.117 -9.227 1 92.62 19 GLN B N 1
ATOM 788 C CA . GLN B 1 19 ? 0.025 9.336 -10.078 1 92.62 19 GLN B CA 1
ATOM 789 C C . GLN B 1 19 ? -0.108 7.844 -9.789 1 92.62 19 GLN B C 1
ATOM 791 O O . GLN B 1 19 ? -0.359 7.051 -10.703 1 92.62 19 GLN B O 1
ATOM 796 N N . LEU B 1 20 ? -0.027 7.473 -8.547 1 92.5 20 LEU B N 1
ATOM 797 C CA . LEU B 1 20 ? -0.026 6.062 -8.164 1 92.5 20 LEU B CA 1
ATOM 798 C C . LEU B 1 20 ? -1.398 5.438 -8.391 1 92.5 20 LEU B C 1
ATOM 800 O O . LEU B 1 20 ? -1.508 4.379 -9.008 1 92.5 20 LEU B O 1
ATOM 804 N N . LEU B 1 21 ? -2.461 6.129 -7.945 1 92.81 21 LEU B N 1
ATOM 805 C CA . LEU B 1 21 ? -3.82 5.605 -8.031 1 92.81 21 LEU B CA 1
ATOM 806 C C . LEU B 1 21 ? -4.246 5.43 -9.484 1 92.81 21 LEU B C 1
ATOM 808 O O . LEU B 1 21 ? -4.781 4.387 -9.859 1 92.81 21 LEU B O 1
ATOM 812 N N . PRO B 1 22 ? -4.078 6.445 -10.367 1 94.88 22 PRO B N 1
ATOM 813 C CA . PRO B 1 22 ? -4.43 6.293 -11.781 1 94.88 22 PRO B CA 1
ATOM 814 C C . PRO B 1 22 ? -3.707 5.121 -12.445 1 94.88 22 PRO B C 1
ATOM 816 O O . PRO B 1 22 ? -4.285 4.438 -13.297 1 94.88 22 PRO B O 1
ATOM 819 N N . LEU B 1 23 ? -2.455 4.859 -12.031 1 94 23 LEU B N 1
ATOM 820 C CA . LEU B 1 23 ? -1.692 3.74 -12.578 1 94 23 LEU B CA 1
ATOM 821 C C . LEU B 1 23 ? -2.322 2.408 -12.18 1 94 23 LEU B C 1
ATOM 823 O O . LEU B 1 23 ? -2.42 1.494 -13 1 94 23 LEU B O 1
ATOM 827 N N . ILE B 1 24 ? -2.793 2.295 -10.961 1 94.75 24 ILE B N 1
ATOM 828 C CA . ILE B 1 24 ? -3.445 1.091 -10.453 1 94.75 24 ILE B CA 1
ATOM 829 C C . ILE B 1 24 ? -4.762 0.869 -11.195 1 94.75 24 ILE B C 1
ATOM 831 O O . ILE B 1 24 ? -5.059 -0.249 -11.625 1 94.75 24 ILE B O 1
ATOM 835 N N . VAL B 1 25 ? -5.496 1.962 -11.391 1 94.12 25 VAL B N 1
ATOM 836 C CA . VAL B 1 25 ? -6.793 1.892 -12.062 1 94.12 25 VAL B CA 1
ATOM 837 C C . VAL B 1 25 ? -6.598 1.469 -13.516 1 94.12 25 VAL B C 1
ATOM 839 O O . VAL B 1 25 ? -7.348 0.633 -14.031 1 94.12 25 VAL B O 1
ATOM 842 N N . ASP B 1 26 ? -5.59 2.051 -14.133 1 95.31 26 ASP B N 1
ATOM 843 C CA . ASP B 1 26 ? -5.305 1.715 -15.523 1 95.31 26 ASP B CA 1
ATOM 844 C C . ASP B 1 26 ? -4.926 0.243 -15.664 1 95.31 26 ASP B C 1
ATOM 846 O O . ASP B 1 26 ? -5.406 -0.442 -16.562 1 95.31 26 ASP B O 1
ATOM 850 N N . HIS B 1 27 ? -4.082 -0.219 -14.75 1 94.56 27 HIS B N 1
ATOM 851 C CA . HIS B 1 27 ? -3.67 -1.617 -14.781 1 94.56 27 HIS B CA 1
ATOM 852 C C . HIS B 1 27 ? -4.855 -2.547 -14.539 1 94.56 27 HIS B C 1
ATOM 854 O O . HIS B 1 27 ? -4.98 -3.582 -15.203 1 94.56 27 HIS B O 1
ATOM 860 N N . ALA B 1 28 ? -5.688 -2.205 -13.602 1 93.81 28 ALA B N 1
ATOM 861 C CA . ALA B 1 28 ? -6.879 -2.998 -13.312 1 93.81 28 ALA B CA 1
ATOM 862 C C . ALA B 1 28 ? -7.77 -3.125 -14.539 1 93.81 28 ALA B C 1
ATOM 864 O O . ALA B 1 28 ? -8.258 -4.215 -14.852 1 93.81 28 ALA B O 1
ATOM 865 N N . GLY B 1 29 ? -8.016 -1.98 -15.203 1 93.62 29 GLY B N 1
ATOM 866 C CA . GLY B 1 29 ? -8.805 -1.979 -16.422 1 93.62 29 GLY B CA 1
ATOM 867 C C . GLY B 1 29 ? -8.195 -2.818 -17.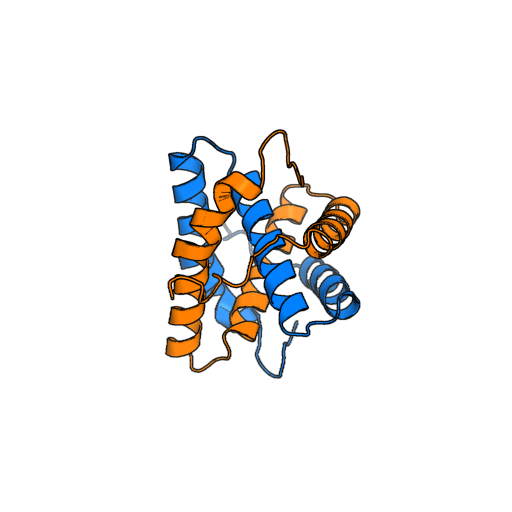531 1 93.62 29 GLY B C 1
ATOM 868 O O . GLY B 1 29 ? -8.898 -3.557 -18.219 1 93.62 29 GLY B O 1
ATOM 869 N N . ALA B 1 30 ? -6.902 -2.744 -17.609 1 93 30 ALA B N 1
ATOM 870 C CA . ALA B 1 30 ? -6.188 -3.475 -18.641 1 93 30 ALA B CA 1
ATOM 871 C C . ALA B 1 30 ? -6.203 -4.977 -18.375 1 93 30 ALA B C 1
ATOM 873 O O . ALA B 1 30 ? -6.195 -5.781 -19.312 1 93 30 ALA B O 1
ATOM 874 N N . SER B 1 31 ? -6.203 -5.34 -17.062 1 91.44 31 SER B N 1
ATOM 875 C CA . SER B 1 31 ? -6.164 -6.742 -16.672 1 91.44 31 SER B CA 1
ATOM 876 C C . SER B 1 31 ? -7.566 -7.277 -16.406 1 91.44 31 SER B C 1
ATOM 878 O O . SER B 1 31 ? -7.723 -8.414 -15.938 1 91.44 31 SER B O 1
ATOM 880 N N . ASP B 1 32 ? -8.57 -6.512 -16.625 1 91.12 32 ASP B N 1
ATOM 881 C CA . ASP B 1 32 ? -9.961 -6.887 -16.359 1 91.12 32 ASP B CA 1
ATOM 882 C C . ASP B 1 32 ? -10.141 -7.352 -14.914 1 91.12 32 ASP B C 1
ATOM 884 O O . ASP B 1 32 ? -10.812 -8.352 -14.664 1 91.12 32 ASP B O 1
ATOM 888 N N . THR B 1 33 ? -9.438 -6.754 -14.031 1 91.69 33 THR B N 1
ATOM 889 C CA . THR B 1 33 ? -9.5 -7.039 -12.602 1 91.69 33 THR B CA 1
ATOM 890 C C . THR B 1 33 ? -10.016 -5.828 -11.828 1 91.69 33 THR B C 1
ATOM 892 O O . THR B 1 33 ? -9.742 -4.684 -12.195 1 91.69 33 THR B O 1
ATOM 895 N N . PRO B 1 34 ? -10.828 -6.094 -10.836 1 91.12 34 PRO B N 1
ATOM 896 C CA . PRO B 1 34 ? -11.289 -4.973 -10.016 1 91.12 34 PRO B CA 1
ATOM 897 C C . PRO B 1 34 ? -10.141 -4.164 -9.414 1 91.12 34 PRO B C 1
ATOM 899 O O . PRO B 1 34 ? -9.141 -4.742 -8.969 1 91.12 34 PRO B O 1
ATOM 902 N N . THR B 1 35 ? -10.281 -2.846 -9.43 1 92.25 35 THR B N 1
ATOM 903 C CA . THR B 1 35 ? -9.258 -1.946 -8.922 1 92.25 35 THR B CA 1
ATOM 904 C C . THR B 1 35 ? -8.898 -2.295 -7.48 1 92.25 35 THR B C 1
ATOM 906 O O . THR B 1 35 ? -7.734 -2.18 -7.078 1 92.25 35 THR B O 1
ATOM 909 N N . GLU B 1 36 ? -9.875 -2.791 -6.742 1 91.56 36 GLU B N 1
ATOM 910 C CA . GLU B 1 36 ? -9.68 -3.148 -5.34 1 91.56 36 GLU B CA 1
ATOM 911 C C . GLU B 1 36 ? -8.68 -4.293 -5.195 1 91.56 36 GLU B C 1
ATOM 913 O O . GLU B 1 36 ? -7.875 -4.309 -4.262 1 91.56 36 GLU B O 1
ATOM 918 N N . VAL B 1 37 ? -8.742 -5.176 -6.152 1 91.19 37 VAL B N 1
ATOM 919 C CA . VAL B 1 37 ? -7.855 -6.332 -6.113 1 91.19 37 VAL B CA 1
ATOM 920 C C . VAL B 1 37 ? -6.418 -5.887 -6.375 1 91.19 37 VAL B C 1
ATOM 922 O O . VAL B 1 37 ? -5.496 -6.293 -5.66 1 91.19 37 VAL B O 1
ATOM 925 N N . VAL B 1 38 ? -6.254 -5.055 -7.355 1 93.44 38 VAL B N 1
ATOM 926 C CA . VAL B 1 38 ? -4.93 -4.559 -7.703 1 93.44 38 VAL B CA 1
ATOM 927 C C . VAL B 1 38 ? -4.391 -3.686 -6.574 1 93.44 38 VAL B C 1
ATOM 929 O O . VAL B 1 38 ? -3.211 -3.771 -6.219 1 93.44 38 VAL B O 1
ATOM 932 N N . THR B 1 39 ? -5.258 -2.854 -6.012 1 94.19 39 THR B N 1
ATOM 933 C CA . THR B 1 39 ? -4.883 -1.998 -4.891 1 94.19 39 THR B CA 1
ATOM 934 C C . THR B 1 39 ? -4.465 -2.836 -3.686 1 94.19 39 THR B C 1
ATOM 936 O O . THR B 1 39 ? -3.467 -2.531 -3.027 1 94.19 39 THR B O 1
ATOM 939 N N . PHE B 1 40 ? -5.156 -3.895 -3.498 1 92.94 40 PHE B N 1
ATOM 940 C CA . PHE B 1 40 ? -4.855 -4.805 -2.398 1 92.94 40 PHE B CA 1
ATOM 941 C C . PHE B 1 40 ? -3.51 -5.484 -2.611 1 92.94 40 PHE B C 1
ATOM 943 O O . PHE B 1 40 ? -2.703 -5.578 -1.684 1 92.94 40 PHE B O 1
ATOM 950 N N . ALA B 1 41 ? -3.312 -5.953 -3.74 1 92.5 41 ALA B N 1
ATOM 951 C CA . ALA B 1 41 ? -2.039 -6.582 -4.082 1 92.5 41 ALA B CA 1
ATOM 952 C C . ALA B 1 41 ? -0.875 -5.621 -3.867 1 92.5 41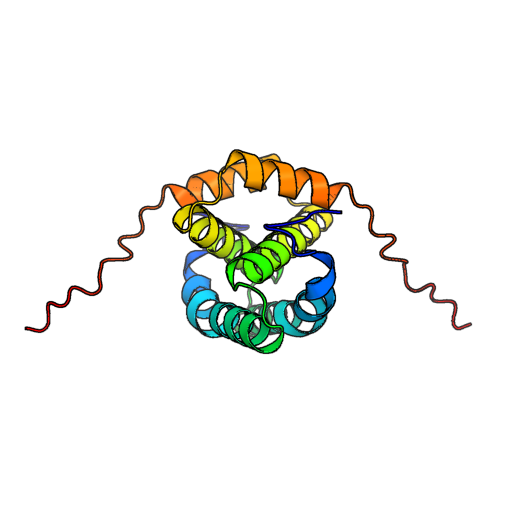 ALA B C 1
ATOM 954 O O . ALA B 1 41 ? 0.161 -6.004 -3.318 1 92.5 41 ALA B O 1
ATOM 955 N N . ALA B 1 42 ? -1.094 -4.398 -4.324 1 94 42 ALA B N 1
ATOM 956 C CA . ALA B 1 42 ? -0.066 -3.377 -4.152 1 94 42 ALA B CA 1
ATOM 957 C C . ALA B 1 42 ? 0.218 -3.127 -2.674 1 94 42 ALA B C 1
ATOM 959 O O . ALA B 1 42 ? 1.378 -3.041 -2.264 1 94 42 ALA B O 1
ATOM 960 N N . LEU B 1 43 ? -0.832 -3.039 -1.882 1 94.31 43 LEU B N 1
ATOM 961 C CA . LEU B 1 43 ? -0.702 -2.801 -0.448 1 94.31 43 LEU B CA 1
ATOM 962 C C . LEU B 1 43 ? 0.104 -3.912 0.215 1 94.31 43 LEU B C 1
ATOM 964 O O . LEU B 1 43 ? 1.035 -3.641 0.978 1 94.31 43 LEU B O 1
ATOM 968 N N . LEU B 1 44 ? -0.173 -5.156 -0.107 1 92.25 44 LEU B N 1
ATOM 969 C CA . LEU B 1 44 ? 0.511 -6.285 0.512 1 92.25 44 LEU B CA 1
ATOM 970 C C . LEU B 1 44 ? 1.984 -6.309 0.118 1 92.25 44 LEU B C 1
ATOM 972 O O . LEU B 1 44 ? 2.852 -6.566 0.958 1 92.25 44 LEU B O 1
ATOM 976 N N . THR B 1 45 ? 2.221 -6.031 -1.125 1 91.25 45 THR B N 1
ATOM 977 C CA . THR B 1 45 ? 3.596 -6.031 -1.614 1 91.25 45 THR B CA 1
ATOM 978 C C . THR B 1 45 ? 4.41 -4.934 -0.935 1 91.25 45 THR B C 1
ATOM 980 O O . THR B 1 45 ? 5.527 -5.18 -0.472 1 91.25 45 THR B O 1
ATOM 983 N N . LEU B 1 46 ? 3.826 -3.721 -0.835 1 93.38 46 LEU B N 1
ATOM 984 C CA . LEU B 1 46 ? 4.512 -2.607 -0.186 1 93.38 46 LEU B CA 1
ATOM 985 C C . LEU B 1 46 ? 4.75 -2.904 1.291 1 93.38 46 LEU B C 1
ATOM 987 O O . LEU B 1 46 ? 5.816 -2.594 1.826 1 93.38 46 LEU B O 1
ATOM 991 N N . ALA B 1 47 ? 3.76 -3.51 1.957 1 93.75 47 ALA B N 1
ATOM 992 C CA . ALA B 1 47 ? 3.9 -3.883 3.361 1 93.75 47 ALA B CA 1
ATOM 993 C C . ALA B 1 47 ? 5.055 -4.863 3.555 1 93.75 47 ALA B C 1
ATOM 995 O O . ALA B 1 47 ? 5.855 -4.715 4.48 1 93.75 47 ALA B O 1
ATOM 996 N N . THR B 1 48 ? 5.113 -5.832 2.643 1 90.81 48 THR B N 1
ATOM 997 C CA . THR B 1 48 ? 6.176 -6.832 2.713 1 90.81 48 THR B CA 1
ATOM 998 C C . THR B 1 48 ? 7.543 -6.176 2.551 1 90.81 48 THR B C 1
ATOM 1000 O O . THR B 1 48 ? 8.477 -6.488 3.291 1 90.81 48 THR B O 1
ATOM 1003 N N . ILE B 1 49 ? 7.672 -5.238 1.634 1 90.06 49 ILE B N 1
ATOM 1004 C CA . ILE B 1 49 ? 8.922 -4.539 1.354 1 90.06 49 ILE B CA 1
ATOM 1005 C C . ILE B 1 49 ? 9.336 -3.717 2.572 1 90.06 49 ILE B C 1
ATOM 1007 O O . ILE B 1 49 ? 10.5 -3.744 2.98 1 90.06 49 ILE B O 1
ATOM 1011 N N . LEU B 1 50 ? 8.375 -2.994 3.174 1 92.5 50 LEU B N 1
ATOM 1012 C CA . LEU B 1 50 ? 8.672 -2.16 4.336 1 92.5 50 LEU B CA 1
ATOM 1013 C C . LEU B 1 50 ? 9.117 -3.01 5.52 1 92.5 50 LEU B C 1
ATOM 1015 O O . LEU B 1 50 ? 10.062 -2.654 6.223 1 92.5 50 LEU B O 1
ATOM 1019 N N . GLN B 1 51 ? 8.508 -4.109 5.707 1 90.31 51 GLN B N 1
ATOM 1020 C CA . GLN B 1 51 ? 8.883 -4.996 6.805 1 90.31 51 GLN B CA 1
ATOM 1021 C C . GLN B 1 51 ? 10.266 -5.602 6.57 1 90.31 51 GLN B C 1
ATOM 1023 O O . GLN B 1 51 ? 11.047 -5.754 7.512 1 90.31 51 GLN B O 1
ATOM 1028 N N . ALA B 1 52 ? 10.5 -5.934 5.293 1 87.94 52 ALA B N 1
ATOM 1029 C CA . ALA B 1 52 ? 11.812 -6.457 4.945 1 87.94 52 ALA B CA 1
ATOM 1030 C C . ALA B 1 52 ? 12.906 -5.418 5.211 1 87.94 52 ALA B C 1
ATOM 1032 O O . ALA B 1 52 ? 14.039 -5.77 5.531 1 87.94 52 ALA B O 1
ATOM 1033 N N . LYS B 1 53 ? 12.508 -4.113 5.129 1 89.38 53 LYS B N 1
ATOM 1034 C CA . LYS B 1 53 ? 13.453 -3.02 5.344 1 89.38 53 LYS B CA 1
ATOM 1035 C C . LYS B 1 53 ? 13.57 -2.676 6.824 1 89.38 53 LYS B C 1
ATOM 1037 O O . LYS B 1 53 ? 14.359 -1.814 7.207 1 89.38 53 LYS B O 1
ATOM 1042 N N . GLY B 1 54 ? 12.742 -3.301 7.621 1 89.12 54 GLY B N 1
ATOM 1043 C CA . GLY B 1 54 ? 12.93 -3.146 9.055 1 89.12 54 GLY B CA 1
ATOM 1044 C C . GLY B 1 54 ? 11.742 -2.506 9.75 1 89.12 54 GLY B C 1
ATOM 1045 O O . GLY B 1 54 ? 11.789 -2.221 10.945 1 89.12 54 GLY B O 1
ATOM 1046 N N . LEU B 1 55 ? 10.68 -2.254 8.984 1 89.75 55 LEU B N 1
ATOM 1047 C CA . LEU B 1 55 ? 9.5 -1.66 9.609 1 89.75 55 LEU B CA 1
ATOM 1048 C C . LEU B 1 55 ? 8.789 -2.674 10.5 1 89.75 55 LEU B C 1
ATOM 1050 O O . LEU B 1 55 ? 8.492 -3.787 10.062 1 89.75 55 LEU B O 1
ATOM 1054 N N . ASP B 1 56 ? 8.625 -2.246 11.719 1 91.88 56 ASP B N 1
ATOM 1055 C CA . ASP B 1 56 ? 7.969 -3.125 12.68 1 91.88 56 ASP B CA 1
ATOM 1056 C C . ASP B 1 56 ? 6.496 -3.328 12.32 1 91.88 56 ASP B C 1
ATOM 1058 O O . ASP B 1 56 ? 5.812 -2.383 11.93 1 91.88 56 ASP B O 1
ATOM 1062 N N . ARG B 1 57 ? 6.105 -4.578 12.523 1 90.19 57 ARG B N 1
ATOM 1063 C CA . ARG B 1 57 ? 4.715 -4.934 12.25 1 90.19 57 ARG B CA 1
ATOM 1064 C C . ARG B 1 57 ? 3.758 -4.09 13.086 1 90.19 57 ARG B C 1
ATOM 1066 O O . ARG B 1 57 ? 2.752 -3.594 12.578 1 90.19 57 ARG B O 1
ATOM 1073 N N . ASP B 1 58 ? 4.031 -3.934 14.344 1 92.31 58 ASP B N 1
ATOM 1074 C CA . ASP B 1 58 ? 3.17 -3.174 15.242 1 92.31 58 ASP B CA 1
ATOM 1075 C C . 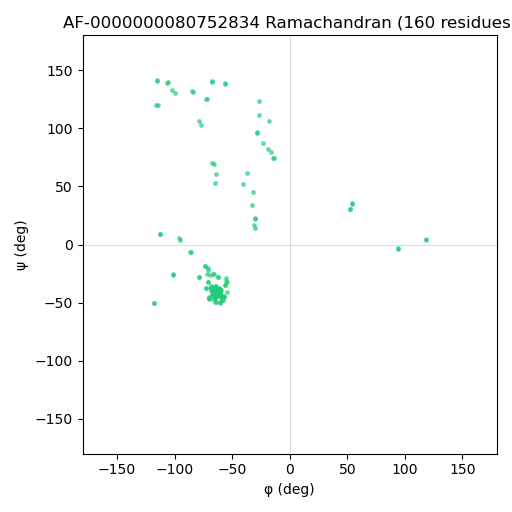ASP B 1 58 ? 3.062 -1.717 14.805 1 92.31 58 ASP B C 1
ATOM 1077 O O . ASP B 1 58 ? 1.983 -1.122 14.867 1 92.31 58 ASP B O 1
ATOM 1081 N N . VAL B 1 59 ? 4.141 -1.254 14.359 1 89.31 59 VAL B N 1
ATOM 1082 C CA . VAL B 1 59 ? 4.156 0.123 13.875 1 89.31 59 VAL B CA 1
ATOM 1083 C C . VAL B 1 59 ? 3.291 0.24 12.617 1 89.31 59 VAL B C 1
ATOM 1085 O O . VAL B 1 59 ? 2.496 1.174 12.492 1 89.31 59 VAL B O 1
ATOM 1088 N N . LEU B 1 60 ? 3.471 -0.731 11.805 1 91.06 60 LEU B N 1
ATOM 1089 C CA . LEU B 1 60 ? 2.697 -0.762 10.562 1 91.06 60 LEU B CA 1
ATOM 1090 C C . LEU B 1 60 ? 1.202 -0.811 10.859 1 91.06 60 LEU B C 1
ATOM 1092 O O . LEU B 1 60 ? 0.438 0.01 10.352 1 91.06 60 LEU B O 1
ATOM 1096 N N . VAL B 1 61 ? 0.749 -1.676 11.688 1 92.56 61 VAL B N 1
ATOM 1097 C CA . VAL B 1 61 ? -0.657 -1.878 12.023 1 92.56 61 VAL B CA 1
ATOM 1098 C C . VAL B 1 61 ? -1.204 -0.641 12.727 1 92.56 61 VAL B C 1
ATOM 1100 O O . VAL B 1 61 ? -2.305 -0.178 12.422 1 92.56 61 VAL B O 1
ATOM 1103 N N . CYS B 1 62 ? -0.474 -0.096 13.594 1 91.81 62 CYS B N 1
ATOM 1104 C CA . CYS B 1 62 ? -0.883 1.108 14.312 1 91.81 62 CYS B CA 1
ATOM 1105 C C . CYS B 1 62 ? -1.054 2.279 13.352 1 91.81 62 CYS B C 1
ATOM 1107 O O . CYS B 1 62 ? -1.983 3.076 13.492 1 91.81 62 CYS B O 1
ATOM 1109 N N . SER B 1 63 ? -0.166 2.348 12.484 1 90 63 SER B N 1
ATOM 1110 C CA . SER B 1 63 ? -0.218 3.436 11.508 1 90 63 SER B CA 1
ATOM 1111 C C . SER B 1 63 ? -1.444 3.314 10.609 1 90 63 SER B C 1
ATOM 1113 O O . SER B 1 63 ? -2.086 4.316 10.289 1 90 63 SER B O 1
ATOM 1115 N N . ILE B 1 64 ? -1.742 2.088 10.219 1 91.19 64 ILE B N 1
ATOM 1116 C CA . ILE B 1 64 ? -2.934 1.843 9.414 1 91.19 64 ILE B CA 1
ATOM 1117 C C . ILE B 1 64 ? -4.18 2.26 10.195 1 91.19 64 ILE B C 1
ATOM 1119 O O . ILE B 1 64 ? -5.07 2.91 9.648 1 91.19 64 ILE B O 1
ATOM 1123 N N . ASP B 1 65 ? -4.227 1.969 11.445 1 88.44 65 ASP B N 1
ATOM 1124 C CA . ASP B 1 65 ? -5.352 2.33 12.305 1 88.44 65 ASP B CA 1
ATOM 1125 C C . ASP B 1 65 ? -5.469 3.846 12.453 1 88.44 65 ASP B C 1
ATOM 1127 O O . ASP B 1 65 ? -6.574 4.391 12.453 1 88.44 65 ASP B O 1
ATOM 1131 N N . ALA B 1 66 ? -4.348 4.43 12.516 1 85.5 66 ALA B N 1
ATOM 1132 C CA . ALA B 1 66 ? -4.312 5.879 12.695 1 85.5 66 ALA B CA 1
ATOM 1133 C C . ALA B 1 66 ? -4.738 6.602 11.422 1 85.5 66 ALA B C 1
ATOM 1135 O O . ALA B 1 66 ? -5.348 7.676 11.484 1 85.5 66 ALA B O 1
ATOM 1136 N N . ALA B 1 67 ? -4.316 6.012 10.367 1 80.88 67 ALA B N 1
ATOM 1137 C CA . ALA B 1 67 ? -4.629 6.633 9.086 1 80.88 67 ALA B CA 1
ATOM 1138 C C . ALA B 1 67 ? -6.125 6.562 8.789 1 80.88 67 ALA B C 1
ATOM 1140 O O . ALA B 1 67 ? -6.672 7.438 8.117 1 80.88 67 ALA B O 1
ATOM 1141 N N . ARG B 1 68 ? -6.727 5.453 9.203 1 73.44 68 ARG B N 1
ATOM 1142 C CA . ARG B 1 68 ? -8.164 5.277 9.016 1 73.44 68 ARG B CA 1
ATOM 1143 C C . ARG B 1 68 ? -8.945 6.355 9.75 1 73.44 68 ARG B C 1
ATOM 1145 O O . ARG B 1 68 ? -10 6.801 9.281 1 73.44 68 ARG B O 1
ATOM 1152 N N . LEU B 1 69 ? -8.484 6.684 10.969 1 59.44 69 LEU B N 1
ATOM 1153 C CA . LEU B 1 69 ? -9.156 7.656 11.82 1 59.44 69 LEU B CA 1
ATOM 1154 C C . LEU B 1 69 ? -9.023 9.062 11.25 1 59.44 69 LEU B C 1
ATOM 1156 O O . LEU B 1 69 ? -9.719 9.984 11.695 1 59.44 69 LEU B O 1
ATOM 1160 N N . GLN B 1 70 ? -8.07 9.273 10.555 1 54.56 70 GLN B N 1
ATOM 1161 C CA . GLN B 1 70 ? -7.957 10.633 10.031 1 54.56 70 GLN B CA 1
ATOM 1162 C C . GLN B 1 70 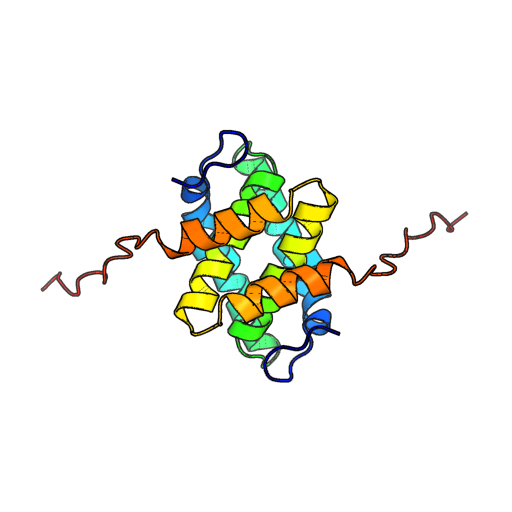? -9.102 10.938 9.062 1 54.56 70 GLN B C 1
ATOM 1164 O O . GLN B 1 70 ? -9.164 10.367 7.973 1 54.56 70 GLN B O 1
ATOM 1169 N N . PRO B 1 71 ? -10.227 11.016 9.664 1 45.91 71 PRO B N 1
ATOM 1170 C CA . PRO B 1 71 ? -11.258 11.57 8.773 1 45.91 71 PRO B CA 1
ATOM 1171 C C . PRO B 1 71 ? -10.695 12.594 7.793 1 45.91 71 PRO B C 1
ATOM 1173 O O . PRO B 1 71 ? -10.297 13.688 8.195 1 45.91 71 PRO B O 1
ATOM 1176 N N . HIS B 1 72 ? -9.602 12.547 7.301 1 41.41 72 HIS B N 1
ATOM 1177 C CA . HIS B 1 72 ? -9.57 13.719 6.438 1 41.41 72 HIS B CA 1
ATOM 1178 C C . HIS B 1 72 ? -10.977 14.102 5.984 1 41.41 72 HIS B C 1
ATOM 1180 O O . HIS B 1 72 ? -11.82 13.234 5.766 1 41.41 72 HIS B O 1
ATOM 1186 N N . GLU B 1 73 ? -11.281 15.344 6.297 1 37.47 73 GLU B N 1
ATOM 1187 C CA . GLU B 1 73 ? -12.109 16.203 5.449 1 37.47 73 GLU B CA 1
ATOM 1188 C C . GLU B 1 73 ? -11.938 15.844 3.977 1 37.47 73 GLU B C 1
ATOM 1190 O O . GLU B 1 73 ? -11.094 16.422 3.287 1 37.47 73 GLU B O 1
ATOM 1195 N N . ILE B 1 74 ? -11.391 14.781 3.688 1 37.56 74 ILE B N 1
ATOM 1196 C CA . ILE B 1 74 ? -11.656 14.656 2.258 1 37.56 74 ILE B CA 1
ATOM 1197 C C . ILE B 1 74 ? -13.086 15.094 1.956 1 37.56 74 ILE B C 1
ATOM 1199 O O . ILE B 1 74 ? -14.039 14.422 2.35 1 37.56 74 ILE B O 1
ATOM 1203 N N . HIS B 1 75 ? -13.344 16.25 2.445 1 32.56 75 HIS B N 1
ATOM 1204 C CA . HIS B 1 75 ? -14.469 17.109 2.068 1 32.56 75 HIS B CA 1
ATOM 1205 C C . HIS B 1 75 ? -15.055 16.688 0.726 1 32.56 75 HIS B C 1
ATOM 1207 O O . HIS B 1 75 ? -14.312 16.469 -0.236 1 32.56 75 HIS B O 1
ATOM 1213 N N . ASP B 1 76 ? -16.141 16.094 0.622 1 33.88 76 ASP B N 1
ATOM 1214 C CA . ASP B 1 76 ? -17.078 16.328 -0.467 1 33.88 76 ASP B CA 1
ATOM 1215 C C . ASP B 1 76 ? -16.734 17.609 -1.216 1 33.88 76 ASP B C 1
ATOM 1217 O O . ASP B 1 76 ? -16.609 18.688 -0.609 1 33.88 76 ASP B O 1
ATOM 1221 N N . GLU B 1 7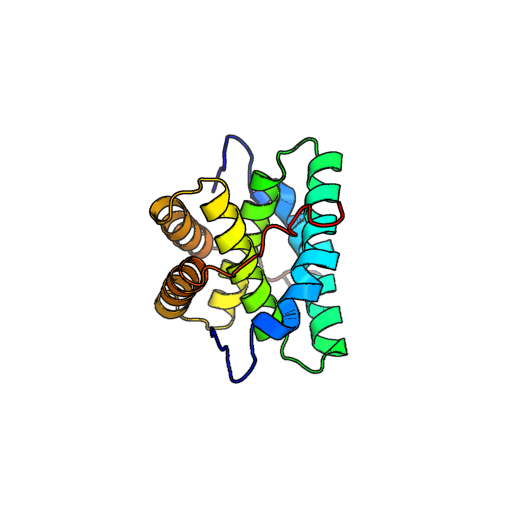7 ? -15.672 17.734 -2.098 1 33.91 77 GLU B N 1
ATOM 1222 C CA . GLU B 1 77 ? -15.875 18.891 -2.961 1 33.91 77 GLU B CA 1
ATOM 1223 C C . GLU B 1 77 ? -17.328 19.359 -2.916 1 33.91 77 GLU B C 1
ATOM 1225 O O . GLU B 1 77 ? -18.234 18.609 -3.258 1 33.91 77 GLU B O 1
ATOM 1230 N N . PRO B 1 78 ? -17.672 20.078 -1.896 1 31.31 78 PRO B N 1
ATOM 1231 C CA . PRO B 1 78 ? -18.969 20.75 -2.004 1 31.31 78 PRO B CA 1
ATOM 1232 C C . PRO B 1 78 ? -19.344 21.062 -3.449 1 31.31 78 PRO B C 1
ATOM 1234 O O . PRO B 1 78 ? -18.484 21.344 -4.273 1 31.31 78 PRO B O 1
ATOM 1237 N N . GLU B 1 79 ? -20.125 20.234 -4.082 1 33.22 79 GLU B N 1
ATOM 1238 C CA . GLU B 1 79 ? -20.875 20.875 -5.156 1 33.22 79 GLU B CA 1
ATOM 1239 C C . GLU B 1 79 ? -21.172 22.344 -4.816 1 33.22 79 GLU B C 1
ATOM 1241 O O . GLU B 1 79 ? -22.344 22.719 -4.664 1 33.22 79 GLU B O 1
ATOM 1246 N N . GLY B 1 80 ? -20.422 22.875 -3.828 1 26.11 80 GLY B N 1
ATOM 1247 C CA . GLY B 1 80 ? -20.875 24.234 -3.627 1 26.11 80 GLY B CA 1
ATOM 1248 C C . GLY B 1 80 ? -20.859 25.062 -4.898 1 26.11 80 GLY B C 1
ATOM 1249 O O . GLY B 1 80 ? -21.172 26.25 -4.871 1 26.11 80 GLY B O 1
ATOM 1250 N N . LEU B 1 81 ? -19.875 25.016 -5.832 1 25.19 81 LEU B N 1
ATOM 1251 C CA . LEU B 1 81 ? -20.031 26.219 -6.645 1 25.19 81 LEU B CA 1
ATOM 1252 C C . LEU B 1 81 ? -21.344 26.203 -7.41 1 25.19 81 LEU B C 1
ATOM 1254 O O . LEU B 1 81 ? -21.375 25.828 -8.586 1 25.19 81 LEU B O 1
ATOM 1258 N N . GLN B 1 82 ? -22.5 25.969 -6.598 1 18.8 82 GLN B N 1
ATOM 1259 C CA . GLN B 1 82 ? -23.516 26.906 -7.07 1 18.8 82 GLN B CA 1
ATOM 1260 C C . GLN B 1 82 ? -23.156 28.328 -6.684 1 18.8 82 GLN B C 1
ATOM 1262 O O . GLN B 1 82 ? -22.656 28.578 -5.582 1 18.8 82 GLN B O 1
#